Protein AF-A0A0L0UJE4-F1 (afdb_monomer)

Secondary structure (DSSP, 8-state):
----EEEEE-S-HHHHHHHHHHH--TTEEEEE-TT-SS-HHHHHHHHHHHHHH---TTS--TT-B-TTS----GGGSPPHHHHHHHHHTT-EEEEEETTTEEEES--B-S--B-TTS-B--TT-BHHHHHHHT-

Sequence (134 aa):
RGSIGVAGWRKSLSTGTTLASQINAGRITLGWHNGSAKLPAEIAASYAAVMASEEDPARPLNTLQLKALDVTALASRPGRNEQENALHNGLTPFVVGAGDKVQIVRAISTYTKNAQGVDDVALLDITTIRTLDY

Structure (mmCIF, N/CA/C/O backbone):
data_AF-A0A0L0UJE4-F1
#
_entry.id   AF-A0A0L0UJE4-F1
#
loop_
_atom_site.group_PDB
_atom_site.id
_atom_site.type_symbol
_atom_site.label_atom_id
_atom_site.label_alt_id
_atom_site.label_comp_id
_atom_site.label_asym_id
_atom_site.label_entity_id
_atom_site.label_seq_id
_atom_site.pdbx_PDB_ins_code
_atom_site.Cartn_x
_atom_site.Cartn_y
_atom_site.Cartn_z
_atom_site.occupancy
_atom_site.B_iso_or_equiv
_atom_site.auth_seq_id
_atom_site.auth_comp_id
_atom_site.auth_asym_id
_atom_site.auth_atom_id
_atom_site.pdbx_PDB_model_num
ATOM 1 N N . ARG A 1 1 ? -21.829 5.977 5.876 1.00 59.84 1 ARG A N 1
ATOM 2 C CA . ARG A 1 1 ? -21.100 4.846 5.251 1.00 59.84 1 ARG A CA 1
ATOM 3 C C . ARG A 1 1 ? -19.638 4.973 5.635 1.00 59.84 1 ARG A C 1
ATOM 5 O O . ARG A 1 1 ? -19.162 6.103 5.681 1.00 59.84 1 ARG A O 1
ATOM 12 N N . GLY A 1 2 ? -18.983 3.865 5.981 1.00 78.12 2 GLY A N 1
ATOM 13 C CA . GLY A 1 2 ? -17.544 3.855 6.237 1.00 78.12 2 GLY A CA 1
ATOM 14 C C . GLY A 1 2 ? -16.763 4.225 4.975 1.00 78.12 2 GLY A C 1
ATOM 15 O O . GLY A 1 2 ? -17.261 4.061 3.862 1.00 78.12 2 GLY A O 1
ATOM 16 N N . SER A 1 3 ? -15.570 4.781 5.150 1.00 83.06 3 SER A N 1
ATOM 17 C CA . SER A 1 3 ? -14.606 5.008 4.075 1.00 83.06 3 SER A CA 1
ATOM 18 C C . SER A 1 3 ? -13.264 4.396 4.464 1.00 83.06 3 SER A C 1
ATOM 20 O O . SER A 1 3 ? -12.978 4.212 5.652 1.00 83.06 3 SER A O 1
ATOM 22 N N . ILE A 1 4 ? -12.457 4.064 3.456 1.00 89.44 4 ILE A N 1
ATOM 23 C CA . ILE A 1 4 ? -11.082 3.595 3.622 1.00 89.44 4 ILE A CA 1
ATOM 24 C C . ILE A 1 4 ? -10.160 4.660 3.031 1.00 89.44 4 ILE A C 1
ATOM 26 O O . ILE A 1 4 ? -10.299 5.042 1.868 1.00 89.44 4 ILE A O 1
ATOM 30 N N . GLY A 1 5 ? -9.235 5.164 3.843 1.00 92.62 5 GLY A N 1
ATOM 31 C CA . GLY A 1 5 ? -8.175 6.063 3.410 1.00 92.62 5 GLY A CA 1
ATOM 32 C C . GLY A 1 5 ? -7.028 5.277 2.782 1.00 92.62 5 GLY A C 1
ATOM 33 O O . GLY A 1 5 ? -6.557 4.295 3.353 1.00 92.62 5 GLY A O 1
ATOM 34 N N . VAL A 1 6 ? -6.552 5.725 1.623 1.00 95.00 6 VAL A N 1
ATOM 35 C CA . VAL A 1 6 ? -5.401 5.129 0.937 1.00 95.00 6 VAL A CA 1
ATOM 36 C C . VAL A 1 6 ? -4.282 6.158 0.864 1.00 95.00 6 VAL A C 1
ATOM 38 O O . VAL A 1 6 ? -4.485 7.271 0.382 1.00 95.00 6 VAL A O 1
ATOM 41 N N . ALA A 1 7 ? -3.097 5.782 1.332 1.00 95.50 7 ALA A N 1
ATOM 42 C CA . ALA A 1 7 ? -1.898 6.607 1.294 1.00 95.50 7 ALA A CA 1
ATOM 43 C C . ALA A 1 7 ? -0.745 5.870 0.596 1.00 95.50 7 ALA A C 1
ATOM 45 O O . ALA A 1 7 ? -0.747 4.644 0.475 1.00 95.50 7 ALA A O 1
ATOM 46 N N . GLY A 1 8 ? 0.249 6.630 0.138 1.00 95.56 8 GLY A N 1
ATOM 47 C CA . GLY A 1 8 ? 1.447 6.112 -0.517 1.00 95.56 8 GLY A CA 1
ATOM 48 C C . GLY A 1 8 ? 2.722 6.542 0.203 1.00 95.56 8 GLY A C 1
ATOM 49 O O . GLY A 1 8 ? 2.810 7.648 0.733 1.00 95.56 8 GLY A O 1
ATOM 50 N N . TRP A 1 9 ? 3.736 5.684 0.189 1.00 97.31 9 TRP A N 1
ATOM 51 C CA . TRP A 1 9 ? 5.056 5.928 0.752 1.00 97.31 9 TRP A CA 1
ATOM 52 C C . TRP A 1 9 ? 6.137 5.481 -0.227 1.00 97.31 9 TRP A C 1
ATOM 54 O O . TRP A 1 9 ? 6.103 4.361 -0.728 1.00 97.31 9 TRP A O 1
ATOM 64 N N . ARG A 1 10 ? 7.123 6.346 -0.484 1.00 94.75 10 ARG A N 1
ATOM 65 C CA . ARG A 1 10 ? 8.210 6.070 -1.447 1.00 94.75 10 ARG A CA 1
ATOM 66 C C . ARG A 1 10 ? 9.615 6.013 -0.850 1.00 94.75 10 ARG A C 1
ATOM 68 O O . ARG A 1 10 ? 10.579 5.763 -1.568 1.00 94.75 10 ARG A O 1
ATOM 75 N N . LYS A 1 11 ? 9.747 6.351 0.435 1.00 94.94 11 LYS A N 1
ATOM 76 C CA . LYS A 1 11 ? 11.039 6.404 1.134 1.00 94.94 11 LYS A CA 1
ATOM 77 C C . LYS A 1 11 ? 11.344 5.044 1.777 1.00 94.94 11 LYS A C 1
ATOM 79 O O . LYS A 1 11 ? 10.705 4.043 1.460 1.00 94.94 11 LYS A O 1
ATOM 84 N N . SER A 1 12 ? 12.319 5.022 2.683 1.00 95.19 12 SER A N 1
ATOM 85 C CA . SER A 1 12 ? 12.773 3.812 3.365 1.00 95.19 12 SER A CA 1
ATOM 86 C C . SER A 1 12 ? 11.661 3.103 4.142 1.00 95.19 12 SER A C 1
ATOM 88 O O . SER A 1 12 ? 10.718 3.738 4.625 1.00 95.19 12 SER A O 1
ATOM 90 N N . LEU A 1 13 ? 11.857 1.795 4.339 1.00 95.06 13 LEU A N 1
ATOM 91 C CA . LEU A 1 13 ? 11.052 0.958 5.228 1.00 95.06 13 LEU A CA 1
ATOM 92 C C . LEU A 1 13 ? 10.930 1.581 6.622 1.00 95.06 13 LEU A C 1
ATOM 94 O O . LEU A 1 13 ? 9.827 1.795 7.102 1.00 95.06 13 LEU A O 1
ATOM 98 N N . SER A 1 14 ? 12.063 1.946 7.231 1.00 95.19 14 SER A N 1
ATOM 99 C CA . SER A 1 14 ? 12.125 2.473 8.601 1.00 95.19 14 SER A CA 1
ATOM 100 C C . SER A 1 14 ? 11.242 3.700 8.830 1.00 95.19 14 SER A C 1
ATOM 102 O O . SER A 1 14 ? 10.556 3.811 9.844 1.00 95.19 14 SER A O 1
ATOM 104 N N . THR A 1 15 ? 11.234 4.629 7.876 1.00 96.00 15 THR A N 1
ATOM 105 C CA . THR A 1 15 ? 10.416 5.843 7.977 1.00 96.00 15 THR A CA 1
ATOM 106 C C . THR A 1 15 ? 8.950 5.566 7.646 1.00 96.00 15 THR A C 1
ATOM 108 O O . THR A 1 15 ? 8.068 6.201 8.220 1.00 96.00 15 THR A O 1
ATOM 111 N N . GLY A 1 16 ? 8.684 4.582 6.781 1.00 94.62 16 GLY A N 1
ATOM 112 C CA . GLY A 1 16 ? 7.334 4.137 6.438 1.00 94.62 16 GLY A CA 1
ATOM 113 C C . GLY A 1 16 ? 6.633 3.427 7.592 1.00 94.62 16 GLY A C 1
ATOM 114 O O . GLY A 1 16 ? 5.495 3.762 7.902 1.00 94.62 16 GLY A O 1
ATOM 115 N N . THR A 1 17 ? 7.316 2.506 8.275 1.00 95.06 17 THR A N 1
ATOM 116 C CA . THR A 1 17 ? 6.768 1.805 9.448 1.00 95.06 17 THR A CA 1
ATOM 117 C C . THR A 1 17 ? 6.555 2.750 10.628 1.00 95.06 17 THR A C 1
ATOM 119 O O . THR A 1 17 ? 5.561 2.628 11.342 1.00 95.06 17 THR A O 1
ATOM 122 N N . THR A 1 18 ? 7.433 3.748 10.793 1.00 95.69 18 THR A N 1
ATOM 123 C CA . THR A 1 18 ? 7.252 4.820 11.787 1.00 95.69 18 THR A CA 1
ATOM 124 C C . THR A 1 18 ? 5.967 5.603 11.515 1.00 95.69 18 THR A C 1
ATOM 126 O O . THR A 1 18 ? 5.166 5.797 12.427 1.00 95.69 18 THR A O 1
ATOM 129 N N . LEU A 1 19 ? 5.728 6.007 10.262 1.00 94.19 19 LEU A N 1
ATOM 130 C CA . LEU A 1 19 ? 4.498 6.701 9.883 1.00 94.19 19 LEU A CA 1
ATOM 131 C C . LEU A 1 19 ? 3.259 5.809 10.058 1.00 94.19 19 LEU A C 1
ATOM 133 O O . LEU A 1 19 ? 2.262 6.265 10.608 1.00 94.19 19 LEU A O 1
ATOM 137 N N . ALA A 1 20 ? 3.318 4.544 9.632 1.00 93.75 20 ALA A N 1
ATOM 138 C CA . ALA A 1 20 ? 2.218 3.593 9.811 1.00 93.75 20 ALA A CA 1
ATOM 139 C C . ALA A 1 20 ? 1.841 3.450 11.294 1.00 93.75 20 ALA A C 1
ATOM 141 O O . ALA A 1 20 ? 0.670 3.578 11.642 1.00 93.75 20 ALA A O 1
ATOM 142 N N . SER A 1 21 ? 2.842 3.312 12.167 1.00 92.31 21 SER A N 1
ATOM 143 C CA . SER A 1 21 ? 2.651 3.230 13.621 1.00 92.31 21 SER A CA 1
ATOM 144 C C . SER A 1 21 ? 2.084 4.516 14.227 1.00 92.31 21 SER A C 1
ATOM 146 O O . SER A 1 21 ? 1.314 4.452 15.178 1.00 92.31 21 SER A O 1
ATOM 148 N N . GLN A 1 22 ? 2.443 5.691 13.696 1.00 93.38 22 GLN A N 1
ATOM 149 C CA . GLN A 1 22 ? 1.862 6.968 14.131 1.00 93.38 22 GLN A CA 1
ATOM 150 C C . GLN A 1 22 ? 0.391 7.109 13.722 1.00 93.38 22 GLN A C 1
ATOM 152 O O . GLN A 1 22 ? -0.375 7.761 14.426 1.00 93.38 22 GLN A O 1
ATOM 157 N N . ILE A 1 23 ? -0.000 6.519 12.588 1.00 94.25 23 ILE A N 1
ATOM 158 C CA . ILE A 1 23 ? -1.385 6.531 12.107 1.00 94.25 23 ILE A CA 1
ATOM 159 C C . ILE A 1 23 ? -2.235 5.515 12.883 1.00 94.25 23 ILE A C 1
ATOM 161 O O . ILE A 1 23 ? -3.313 5.876 13.345 1.00 94.25 23 ILE A O 1
ATOM 165 N N . ASN A 1 24 ? -1.771 4.262 12.982 1.00 92.38 24 ASN A N 1
ATOM 166 C CA . ASN A 1 24 ? -2.410 3.133 13.674 1.00 92.38 24 ASN A CA 1
ATOM 167 C C . ASN A 1 24 ? -3.949 3.103 13.562 1.00 92.38 24 ASN A C 1
ATOM 169 O O . ASN A 1 24 ? -4.666 3.115 14.563 1.00 92.38 24 ASN A O 1
ATOM 173 N N . ALA A 1 25 ? -4.474 3.106 12.333 1.00 90.12 25 ALA A N 1
ATOM 174 C CA . ALA A 1 25 ? -5.904 3.238 12.074 1.00 90.12 25 ALA A CA 1
ATOM 175 C C . ALA A 1 25 ? -6.417 2.089 11.209 1.00 90.12 25 ALA A C 1
ATOM 177 O O . ALA A 1 25 ? -5.913 1.852 10.113 1.00 90.12 25 ALA A O 1
ATOM 178 N N . GLY A 1 26 ? -7.487 1.422 11.658 1.00 88.12 26 GLY A N 1
ATOM 179 C CA . GLY A 1 26 ? -8.036 0.268 10.936 1.00 88.12 26 GLY A CA 1
ATOM 180 C C . GLY A 1 26 ? -8.477 0.631 9.520 1.00 88.12 26 GLY A C 1
ATOM 181 O O . GLY A 1 26 ? -8.273 -0.121 8.582 1.00 88.12 26 GLY A O 1
ATOM 182 N N . ARG A 1 27 ? -9.006 1.841 9.326 1.00 89.94 27 ARG A N 1
ATOM 183 C CA . ARG A 1 27 ? -9.548 2.299 8.038 1.00 89.94 27 ARG A CA 1
ATOM 184 C C . ARG A 1 27 ? -8.532 3.014 7.147 1.00 89.94 27 ARG A C 1
ATOM 186 O O . ARG A 1 27 ? -8.940 3.663 6.190 1.00 89.94 27 ARG A O 1
ATOM 193 N N . ILE A 1 28 ? -7.235 2.941 7.443 1.00 93.88 28 ILE A N 1
ATOM 194 C CA . ILE A 1 28 ? -6.190 3.543 6.607 1.00 93.88 28 ILE A CA 1
ATOM 195 C C . ILE A 1 28 ? -5.225 2.455 6.154 1.00 93.88 28 ILE A C 1
ATOM 197 O O . ILE A 1 28 ? -4.733 1.688 6.970 1.00 93.88 28 ILE A O 1
ATOM 201 N N . THR A 1 29 ? -4.923 2.412 4.859 1.00 95.31 29 THR A N 1
ATOM 202 C CA . THR A 1 29 ? -3.857 1.578 4.292 1.00 95.31 29 THR A CA 1
ATOM 203 C C . THR A 1 29 ? -2.746 2.459 3.729 1.00 95.31 29 THR A C 1
ATOM 205 O O . THR A 1 29 ? -3.006 3.501 3.119 1.00 95.31 29 THR A O 1
ATOM 208 N N . LEU A 1 30 ? -1.495 2.052 3.937 1.00 96.88 30 LEU A N 1
ATOM 209 C CA . LEU A 1 30 ? -0.312 2.777 3.478 1.00 96.88 30 LEU A CA 1
ATOM 210 C C . LEU A 1 30 ? 0.504 1.882 2.540 1.00 96.88 30 LEU A C 1
ATOM 212 O O . LEU A 1 30 ? 1.179 0.959 2.990 1.00 96.88 30 LEU A O 1
ATOM 216 N N . GLY A 1 31 ? 0.428 2.153 1.237 1.00 96.69 31 GLY A N 1
ATOM 217 C CA . GLY A 1 31 ? 1.177 1.440 0.204 1.00 96.69 31 GLY A CA 1
ATOM 218 C C . GLY A 1 31 ? 2.628 1.906 0.116 1.00 96.69 31 GLY A C 1
ATOM 219 O O . GLY A 1 31 ? 2.888 3.105 0.079 1.00 96.69 31 GLY A O 1
ATOM 220 N N . TRP A 1 32 ? 3.578 0.980 0.047 1.00 97.62 32 TRP A N 1
ATOM 221 C CA . TRP A 1 32 ? 5.011 1.249 0.053 1.00 97.62 32 TRP A CA 1
ATOM 222 C C . TRP A 1 32 ? 5.677 0.821 -1.252 1.00 97.62 32 TRP A C 1
ATOM 224 O O . TRP A 1 32 ? 5.756 -0.365 -1.568 1.00 97.62 32 TRP A O 1
ATOM 234 N N . HIS A 1 33 ? 6.202 1.809 -1.979 1.00 96.56 33 HIS A N 1
ATOM 235 C CA . HIS A 1 33 ? 6.948 1.643 -3.227 1.00 96.56 33 HIS A CA 1
ATOM 236 C C . HIS A 1 33 ? 8.326 2.304 -3.123 1.00 96.56 33 HIS A C 1
ATOM 238 O O . HIS A 1 33 ? 8.521 3.463 -3.497 1.00 96.56 33 HIS A O 1
ATOM 244 N N . ASN A 1 34 ? 9.282 1.598 -2.523 1.00 95.44 34 ASN A N 1
ATOM 245 C CA . ASN A 1 34 ? 10.595 2.153 -2.198 1.00 95.44 34 ASN A CA 1
ATOM 246 C C . ASN A 1 34 ? 11.395 2.570 -3.443 1.00 95.44 34 ASN A C 1
ATOM 248 O O . ASN A 1 34 ? 11.519 1.809 -4.402 1.00 95.44 34 ASN A O 1
ATOM 252 N N . GLY A 1 35 ? 11.989 3.764 -3.400 1.00 92.81 35 GLY A N 1
ATOM 253 C CA . GLY A 1 35 ? 12.841 4.279 -4.479 1.00 92.81 35 GLY A CA 1
ATOM 254 C C . GLY A 1 35 ? 12.075 4.776 -5.707 1.00 92.81 35 GLY A C 1
ATOM 255 O O . GLY A 1 35 ? 12.695 5.150 -6.697 1.00 92.81 35 GLY A O 1
ATOM 256 N N . SER A 1 36 ? 10.745 4.812 -5.632 1.00 93.88 36 SER A N 1
ATOM 257 C CA . SER A 1 36 ? 9.862 5.336 -6.670 1.00 93.88 36 SER A CA 1
ATOM 258 C C . SER A 1 36 ? 10.140 6.807 -6.984 1.00 93.88 36 SER A C 1
ATOM 260 O O . SER A 1 36 ? 10.262 7.640 -6.071 1.00 93.88 36 SER A O 1
ATOM 262 N N . ALA A 1 37 ? 10.170 7.138 -8.276 1.00 93.88 37 ALA A N 1
ATOM 263 C CA . ALA A 1 37 ? 10.180 8.520 -8.755 1.00 93.88 37 ALA A CA 1
ATOM 264 C C . ALA A 1 37 ? 8.795 9.177 -8.620 1.00 93.88 37 ALA A C 1
ATOM 266 O O . ALA A 1 37 ? 8.699 10.399 -8.488 1.00 93.88 37 ALA A O 1
ATOM 267 N N . LYS A 1 38 ? 7.728 8.364 -8.604 1.00 93.94 38 LYS A N 1
ATOM 268 C CA . LYS A 1 38 ? 6.347 8.819 -8.419 1.00 93.94 38 LYS A CA 1
ATOM 269 C C . LYS A 1 38 ? 6.125 9.432 -7.042 1.00 93.94 38 LYS A C 1
ATOM 271 O O . LYS A 1 38 ? 6.680 8.979 -6.034 1.00 93.94 38 LYS A O 1
ATOM 276 N N . LEU A 1 39 ? 5.283 10.459 -6.995 1.00 95.12 39 LEU A N 1
ATOM 277 C CA . LEU A 1 39 ? 4.894 11.138 -5.766 1.00 95.12 39 LEU A CA 1
ATOM 278 C C . LEU A 1 39 ? 4.027 10.220 -4.885 1.00 95.12 39 LEU A C 1
ATOM 280 O O . LEU A 1 39 ? 3.285 9.385 -5.404 1.00 95.12 39 LEU A O 1
ATOM 284 N N . PRO A 1 40 ? 4.034 10.409 -3.550 1.00 94.56 40 PRO A N 1
ATOM 285 C CA . PRO A 1 40 ? 3.152 9.678 -2.635 1.00 94.56 40 PRO A CA 1
ATOM 286 C C . PRO A 1 40 ? 1.675 9.668 -3.055 1.00 94.56 40 PRO A C 1
ATOM 288 O O . PRO A 1 40 ? 1.005 8.649 -2.914 1.00 94.56 40 PRO A O 1
ATOM 291 N N . ALA A 1 41 ? 1.182 10.775 -3.620 1.00 94.19 41 ALA A N 1
ATOM 292 C CA . ALA A 1 41 ? -0.189 10.887 -4.113 1.00 94.19 41 ALA A CA 1
ATOM 293 C C . ALA A 1 41 ? -0.459 10.014 -5.352 1.00 94.19 41 ALA A C 1
ATOM 295 O O . ALA A 1 41 ? -1.531 9.428 -5.454 1.00 94.19 41 ALA A O 1
ATOM 296 N N . GLU A 1 42 ? 0.506 9.871 -6.267 1.00 95.44 42 GLU A N 1
ATOM 297 C CA . GLU A 1 42 ? 0.376 8.980 -7.431 1.00 95.44 42 GLU A CA 1
ATOM 298 C C . GLU A 1 42 ? 0.367 7.508 -6.998 1.00 95.44 42 GLU A C 1
ATOM 300 O O . GLU A 1 42 ? -0.404 6.703 -7.521 1.00 95.44 42 GLU A O 1
ATOM 305 N N . ILE A 1 43 ? 1.182 7.168 -5.993 1.00 95.69 43 ILE A N 1
ATOM 306 C CA . ILE A 1 43 ? 1.202 5.837 -5.375 1.00 95.69 43 ILE A CA 1
ATOM 307 C C . ILE A 1 43 ? -0.145 5.527 -4.727 1.00 95.69 43 ILE A C 1
ATOM 309 O O . ILE A 1 43 ? -0.735 4.481 -5.005 1.00 95.69 43 ILE A O 1
ATOM 313 N N . ALA A 1 44 ? -0.655 6.460 -3.922 1.00 95.25 44 ALA A N 1
ATOM 314 C CA . ALA A 1 44 ? -1.966 6.343 -3.299 1.00 95.25 44 ALA A CA 1
ATOM 315 C C . ALA A 1 44 ? -3.082 6.195 -4.343 1.00 95.25 44 ALA A C 1
ATOM 317 O O . ALA A 1 44 ? -3.918 5.307 -4.213 1.00 95.25 44 ALA A O 1
ATOM 318 N N . ALA A 1 45 ? -3.074 7.012 -5.401 1.00 95.19 45 ALA A N 1
ATOM 319 C CA . ALA A 1 45 ? -4.090 6.980 -6.451 1.00 95.19 45 ALA A CA 1
ATOM 320 C C . ALA A 1 45 ? -4.092 5.655 -7.227 1.00 95.19 45 ALA A C 1
ATOM 322 O O . ALA A 1 45 ? -5.155 5.077 -7.442 1.00 95.19 45 ALA A O 1
ATOM 323 N N . SER A 1 46 ? -2.916 5.141 -7.604 1.00 95.25 46 SER A N 1
ATOM 324 C CA . SER A 1 46 ? -2.788 3.844 -8.286 1.00 95.25 46 SER A CA 1
ATOM 325 C C . SER A 1 46 ? -3.335 2.704 -7.422 1.00 95.25 46 SER A C 1
ATOM 327 O O . SER A 1 46 ? -4.088 1.853 -7.896 1.00 95.25 46 SER A O 1
ATOM 329 N N . TYR A 1 47 ? -3.008 2.720 -6.128 1.00 95.50 47 TYR A N 1
ATOM 330 C CA . TYR A 1 47 ? -3.475 1.712 -5.183 1.00 95.50 47 TYR A CA 1
ATOM 331 C C . TYR A 1 47 ? -4.981 1.814 -4.911 1.00 95.50 47 TYR A C 1
ATOM 333 O O . TYR A 1 47 ? -5.682 0.803 -4.957 1.00 95.50 47 TYR A O 1
ATOM 341 N N . ALA A 1 48 ? -5.499 3.028 -4.717 1.00 93.56 48 ALA A N 1
ATOM 342 C CA . ALA A 1 48 ? -6.924 3.277 -4.532 1.00 93.56 48 ALA A CA 1
ATOM 343 C C . ALA A 1 48 ? -7.741 2.852 -5.760 1.00 93.56 48 ALA A C 1
ATOM 345 O O . ALA A 1 48 ? -8.801 2.254 -5.602 1.00 93.56 48 ALA A O 1
ATOM 346 N N . ALA A 1 49 ? -7.233 3.095 -6.973 1.00 93.50 49 ALA A N 1
ATOM 347 C CA . ALA A 1 49 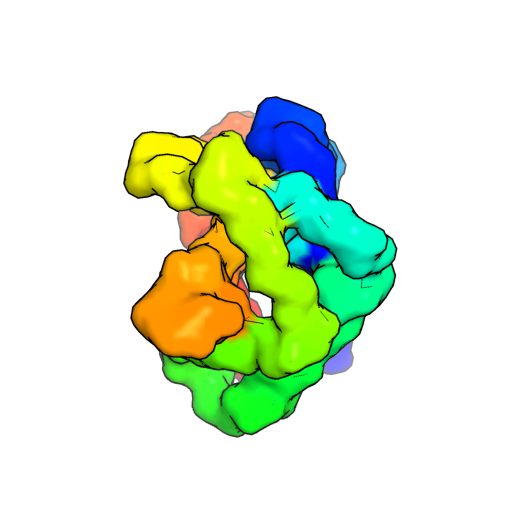? -7.888 2.668 -8.207 1.00 93.50 49 ALA A CA 1
ATOM 348 C C . ALA A 1 49 ? -8.021 1.140 -8.288 1.00 93.50 49 ALA A C 1
ATOM 350 O O . ALA A 1 49 ? -9.097 0.644 -8.610 1.00 93.50 49 ALA A O 1
ATOM 351 N N . VAL A 1 50 ? -6.966 0.390 -7.942 1.00 93.12 50 VAL A N 1
ATOM 352 C CA . VAL A 1 50 ? -7.027 -1.081 -7.898 1.00 93.12 50 VAL A CA 1
ATOM 353 C C . VAL A 1 50 ? -8.001 -1.562 -6.822 1.00 93.12 50 VAL A C 1
ATOM 355 O O . VAL A 1 50 ? -8.843 -2.411 -7.106 1.00 93.12 50 VAL A O 1
ATOM 358 N N . MET A 1 51 ? -7.940 -0.987 -5.618 1.00 89.62 51 MET A N 1
ATOM 359 C CA . MET A 1 51 ? -8.853 -1.330 -4.522 1.00 89.62 51 MET A CA 1
ATOM 360 C C . MET A 1 51 ? -10.324 -1.066 -4.871 1.00 89.62 51 MET A C 1
ATOM 362 O O . MET A 1 51 ? -11.188 -1.854 -4.497 1.00 89.62 51 MET A O 1
ATOM 366 N N . ALA A 1 52 ? -10.609 0.028 -5.576 1.00 90.31 52 ALA A N 1
ATOM 367 C CA . ALA A 1 52 ? -11.959 0.381 -6.005 1.00 90.31 52 ALA A CA 1
ATOM 368 C C . ALA A 1 52 ? -12.450 -0.460 -7.195 1.00 90.31 52 ALA A C 1
ATOM 370 O O . ALA A 1 52 ? -13.654 -0.624 -7.354 1.00 90.31 52 ALA A O 1
ATOM 371 N N . SER A 1 53 ? -11.539 -0.975 -8.028 1.00 90.19 53 SER A N 1
ATOM 372 C CA . SER A 1 53 ? -11.892 -1.796 -9.195 1.00 90.19 53 SER A CA 1
ATOM 373 C C . SER A 1 53 ? -12.231 -3.250 -8.867 1.00 90.19 53 SER A C 1
ATOM 375 O O . SER A 1 53 ? -12.829 -3.928 -9.694 1.00 90.19 53 SER A O 1
ATOM 377 N N . GLU A 1 54 ? -11.823 -3.744 -7.697 1.00 89.44 54 GLU A N 1
ATOM 378 C CA . GLU A 1 54 ? -12.193 -5.085 -7.248 1.00 89.44 54 GLU A CA 1
ATOM 379 C C . GLU A 1 54 ? -13.607 -5.045 -6.660 1.00 89.44 54 GLU A C 1
ATOM 381 O O . GLU A 1 54 ? -13.835 -4.377 -5.656 1.00 89.44 54 GLU A O 1
ATOM 386 N N . GLU A 1 55 ? -14.560 -5.744 -7.267 1.00 85.62 55 GLU A N 1
ATOM 387 C CA . GLU A 1 55 ? -15.966 -5.701 -6.844 1.00 85.62 55 GLU A CA 1
ATOM 388 C C . GLU A 1 55 ? -16.241 -6.602 -5.637 1.00 85.62 55 GLU A C 1
ATOM 390 O O . GLU A 1 55 ? -17.097 -6.279 -4.814 1.00 85.62 55 GLU A O 1
ATOM 395 N N . ASP A 1 56 ? -15.498 -7.705 -5.503 1.00 84.69 56 ASP A N 1
ATOM 396 C CA . ASP A 1 56 ? -15.646 -8.623 -4.378 1.00 84.69 56 ASP A CA 1
ATOM 397 C C . ASP A 1 56 ? -14.901 -8.068 -3.142 1.00 84.69 56 ASP A C 1
ATOM 399 O O . ASP A 1 56 ? -13.665 -7.941 -3.154 1.00 84.69 56 ASP A O 1
ATOM 403 N N . PRO A 1 57 ? -15.611 -7.718 -2.049 1.00 80.31 57 PRO A N 1
ATOM 404 C CA . PRO A 1 57 ? -14.980 -7.185 -0.845 1.00 80.31 57 PRO A CA 1
ATOM 405 C C . PRO A 1 57 ? -14.078 -8.204 -0.133 1.00 80.31 57 PRO A C 1
ATOM 407 O O . PRO A 1 57 ? -13.119 -7.798 0.531 1.00 80.31 57 PRO A O 1
ATOM 410 N N . ALA A 1 58 ? -14.347 -9.504 -0.287 1.00 81.56 58 ALA A N 1
ATOM 411 C CA . ALA A 1 58 ? -13.602 -10.586 0.349 1.00 81.56 58 ALA A CA 1
ATOM 412 C C . ALA A 1 58 ? -12.390 -11.039 -0.480 1.00 81.56 58 ALA A C 1
ATOM 414 O O . ALA A 1 58 ? -11.483 -11.682 0.060 1.00 81.56 58 ALA A O 1
ATOM 415 N N . ARG A 1 59 ? -12.333 -10.693 -1.775 1.00 85.12 59 ARG A N 1
ATOM 416 C CA . ARG A 1 59 ? -11.225 -11.085 -2.648 1.00 85.12 59 ARG A CA 1
ATOM 417 C C . ARG A 1 59 ? -9.928 -10.351 -2.273 1.00 85.12 59 ARG A C 1
ATOM 419 O O . ARG A 1 59 ? -9.892 -9.117 -2.264 1.00 85.12 59 ARG A O 1
ATOM 426 N N . PRO A 1 60 ? -8.829 -11.082 -2.003 1.00 86.75 60 PRO A N 1
ATOM 427 C CA . PRO A 1 60 ? -7.540 -10.463 -1.728 1.00 86.75 60 PRO A CA 1
ATOM 428 C C . PRO A 1 60 ? -7.021 -9.680 -2.935 1.00 86.75 60 PRO A C 1
ATOM 430 O O . PRO A 1 60 ? -7.001 -10.187 -4.055 1.00 86.75 60 PRO A O 1
ATOM 433 N N . LEU A 1 61 ? -6.490 -8.482 -2.686 1.00 88.62 61 LEU A N 1
ATOM 434 C CA . LEU A 1 61 ? -5.859 -7.640 -3.714 1.00 88.62 61 LEU A CA 1
ATOM 435 C C . LEU A 1 61 ? -4.428 -8.092 -4.066 1.00 88.62 61 LEU A C 1
ATOM 437 O O . LEU A 1 61 ? -3.710 -7.409 -4.796 1.00 88.62 61 LEU A O 1
ATOM 441 N N . ASN A 1 62 ? -3.992 -9.227 -3.520 1.00 89.31 62 ASN A N 1
ATOM 442 C CA . ASN A 1 62 ? -2.649 -9.760 -3.693 1.00 89.31 62 ASN A CA 1
ATOM 443 C C . ASN A 1 62 ? -2.379 -10.000 -5.178 1.00 89.31 62 ASN A C 1
ATOM 445 O O . ASN A 1 62 ? -3.237 -10.499 -5.904 1.00 89.31 62 ASN A O 1
ATOM 449 N N . THR A 1 63 ? -1.168 -9.686 -5.628 1.00 88.31 63 THR A N 1
ATOM 450 C CA . THR A 1 63 ? -0.692 -9.830 -7.015 1.00 88.31 63 THR A CA 1
ATOM 451 C C . THR A 1 63 ? -1.363 -8.920 -8.051 1.00 88.31 63 THR A C 1
ATOM 453 O O . THR A 1 63 ? -0.912 -8.886 -9.202 1.00 88.31 63 THR A O 1
ATOM 456 N N . LEU A 1 64 ? -2.382 -8.137 -7.674 1.00 91.69 64 LEU A N 1
ATOM 457 C CA . LEU A 1 64 ? -3.001 -7.181 -8.587 1.00 91.69 64 LEU A CA 1
ATOM 458 C C . LEU A 1 64 ? -2.001 -6.091 -8.984 1.00 91.69 64 LEU A C 1
ATOM 460 O O . LEU A 1 64 ? -1.222 -5.595 -8.167 1.00 91.69 64 LEU A O 1
ATOM 464 N N . GLN A 1 65 ? -2.018 -5.747 -10.272 1.00 93.31 65 GLN A N 1
ATOM 465 C CA . GLN A 1 65 ? -1.042 -4.850 -10.879 1.00 93.31 65 GLN A CA 1
ATOM 466 C C . GLN A 1 65 ? -1.406 -3.374 -10.670 1.00 93.31 65 GLN A C 1
ATOM 468 O O . GLN A 1 65 ? -2.485 -2.926 -11.052 1.00 93.31 65 GLN A O 1
ATOM 473 N N . LEU A 1 66 ? -0.433 -2.593 -10.205 1.00 92.75 66 LEU A N 1
ATOM 474 C CA . LEU A 1 66 ? -0.479 -1.138 -10.085 1.00 92.75 66 LEU A CA 1
ATOM 475 C C . LEU A 1 66 ? 0.080 -0.490 -11.361 1.00 92.75 66 LEU A C 1
ATOM 477 O O . LEU A 1 66 ? 1.249 -0.116 -11.434 1.00 92.75 66 LEU A O 1
ATOM 481 N N . LYS A 1 67 ? -0.757 -0.383 -12.400 1.00 89.38 67 LYS A N 1
ATOM 482 C CA . LYS A 1 67 ? -0.339 -0.012 -13.771 1.00 89.38 67 LYS A CA 1
ATOM 483 C C . LYS A 1 67 ? 0.306 1.373 -13.908 1.00 89.38 67 LYS A C 1
ATOM 485 O O . LYS A 1 67 ? 1.050 1.589 -14.856 1.00 89.38 67 LYS A O 1
ATOM 490 N N . ALA A 1 68 ? 0.006 2.307 -13.006 1.00 88.75 68 ALA A N 1
ATOM 491 C CA . ALA A 1 68 ? 0.488 3.688 -13.088 1.00 88.75 68 ALA A CA 1
ATOM 492 C C . ALA A 1 68 ? 1.862 3.918 -12.423 1.00 88.75 68 ALA A C 1
ATOM 494 O O . ALA A 1 68 ? 2.349 5.052 -12.408 1.00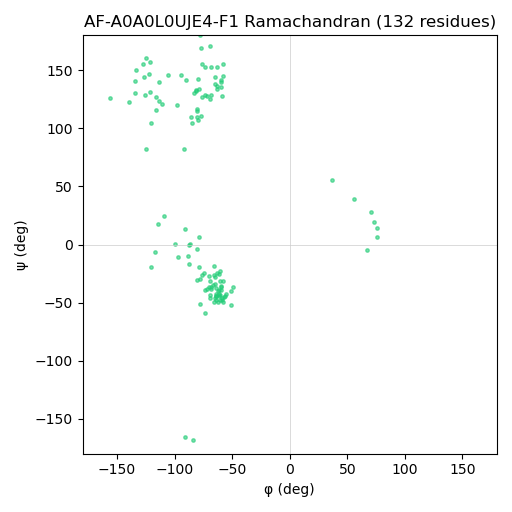 88.75 68 ALA A O 1
ATOM 495 N N . LEU A 1 69 ? 2.467 2.871 -11.846 1.00 92.62 69 LEU A N 1
ATOM 496 C CA . LEU A 1 69 ? 3.723 2.972 -11.103 1.00 92.62 69 LEU A CA 1
ATOM 497 C C . LEU A 1 69 ? 4.947 2.675 -11.958 1.00 92.62 69 LEU A C 1
ATOM 499 O O . LEU A 1 69 ? 4.919 1.841 -12.860 1.00 92.62 69 LEU A O 1
ATOM 503 N N . ASP A 1 70 ? 6.029 3.376 -11.639 1.00 94.06 70 ASP A N 1
ATOM 504 C CA . ASP A 1 70 ? 7.343 3.176 -12.224 1.00 94.06 70 ASP A CA 1
ATOM 505 C C . ASP A 1 70 ? 8.003 1.897 -11.705 1.00 94.06 70 ASP A C 1
ATOM 507 O O . ASP A 1 70 ? 7.767 1.433 -10.587 1.00 94.06 70 ASP A O 1
ATOM 511 N N . VAL A 1 71 ? 8.873 1.339 -12.537 1.00 94.06 71 VAL A N 1
ATOM 512 C CA . VAL A 1 71 ? 9.681 0.172 -12.201 1.00 94.06 71 VAL A CA 1
ATOM 513 C C . VAL A 1 71 ? 10.936 0.655 -11.489 1.00 94.06 71 VAL A C 1
ATOM 515 O O . VAL A 1 71 ? 11.814 1.264 -12.098 1.00 94.06 71 VAL A O 1
ATOM 518 N N . THR A 1 72 ? 11.029 0.382 -10.192 1.00 92.62 72 THR A N 1
ATOM 519 C CA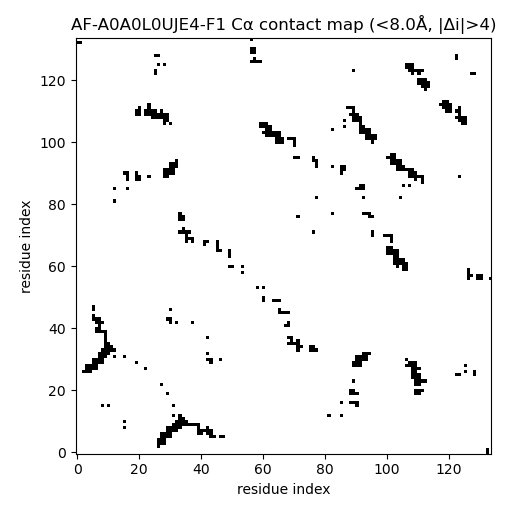 . THR A 1 72 ? 12.158 0.833 -9.375 1.00 92.62 72 THR A CA 1
ATOM 520 C C . THR A 1 72 ? 13.412 -0.004 -9.625 1.00 92.62 72 THR A C 1
ATOM 522 O O . THR A 1 72 ? 13.355 -1.169 -10.052 1.00 92.62 72 THR A O 1
ATOM 525 N N . ALA A 1 73 ? 14.575 0.598 -9.357 1.00 92.06 73 ALA A N 1
ATOM 526 C CA . ALA A 1 73 ? 15.869 -0.069 -9.459 1.00 92.06 73 ALA A CA 1
ATOM 527 C C . ALA A 1 73 ? 15.923 -1.307 -8.551 1.00 92.06 73 ALA A C 1
ATOM 529 O O . ALA A 1 73 ? 15.381 -1.286 -7.447 1.00 92.06 73 ALA A O 1
ATOM 530 N N . LEU A 1 74 ? 16.618 -2.367 -8.983 1.00 89.06 74 LEU A N 1
ATOM 531 C CA . LEU A 1 74 ? 16.715 -3.635 -8.242 1.00 89.06 74 LEU A CA 1
ATOM 532 C C . LEU A 1 74 ? 17.143 -3.445 -6.778 1.00 89.06 74 LEU A C 1
ATOM 534 O O . LEU A 1 74 ? 16.563 -4.067 -5.899 1.00 89.06 74 LEU A O 1
ATOM 538 N N . ALA A 1 75 ? 18.089 -2.538 -6.513 1.00 90.00 75 ALA A N 1
ATOM 539 C CA . ALA A 1 75 ? 18.579 -2.240 -5.165 1.00 90.00 75 ALA A CA 1
ATOM 540 C C . ALA A 1 75 ? 17.530 -1.599 -4.234 1.00 90.00 75 ALA A C 1
ATOM 542 O O . ALA A 1 75 ? 17.709 -1.595 -3.022 1.00 90.00 75 ALA A O 1
ATOM 543 N N . SER A 1 76 ? 16.455 -1.031 -4.784 1.00 91.12 76 SER A N 1
ATOM 544 C CA . SER A 1 76 ? 15.354 -0.448 -4.011 1.00 91.12 76 SER A CA 1
ATOM 545 C C . SER A 1 76 ? 14.175 -1.404 -3.847 1.00 91.12 76 SER A C 1
ATOM 547 O O . SER A 1 76 ? 13.272 -1.111 -3.064 1.00 91.12 76 SER A O 1
ATOM 549 N N . ARG A 1 77 ? 14.156 -2.533 -4.566 1.00 91.56 77 ARG A N 1
ATOM 550 C CA . ARG A 1 77 ? 13.059 -3.501 -4.492 1.00 91.56 77 ARG A CA 1
ATOM 551 C C . ARG A 1 77 ? 13.146 -4.264 -3.167 1.00 91.56 77 ARG A C 1
ATOM 553 O O . ARG A 1 77 ? 14.206 -4.813 -2.874 1.00 91.56 77 ARG A O 1
ATOM 560 N N . PRO A 1 78 ? 12.054 -4.332 -2.388 1.00 91.31 78 PRO A N 1
ATOM 561 C CA . PRO A 1 78 ? 12.100 -4.938 -1.069 1.00 91.31 78 PRO A CA 1
ATOM 562 C C . PRO A 1 78 ? 12.323 -6.450 -1.162 1.00 91.31 78 PRO A C 1
ATOM 564 O O . PRO A 1 78 ? 11.588 -7.161 -1.857 1.00 91.31 78 PRO A O 1
ATOM 567 N N . GLY A 1 79 ? 13.310 -6.951 -0.421 1.00 93.12 79 GLY A N 1
ATOM 568 C CA . GLY A 1 79 ? 13.524 -8.383 -0.230 1.00 93.12 79 GLY A CA 1
ATOM 569 C C . GLY A 1 79 ? 12.417 -9.023 0.614 1.00 93.12 79 GLY A C 1
ATOM 570 O O . GLY A 1 79 ? 11.604 -8.336 1.232 1.00 93.12 79 GLY A O 1
ATOM 571 N N . ARG A 1 80 ? 12.393 -10.361 0.698 1.00 92.56 80 ARG A N 1
ATOM 572 C CA . ARG A 1 80 ? 11.355 -11.090 1.456 1.00 92.56 80 ARG A CA 1
ATOM 573 C C . ARG A 1 80 ? 11.281 -10.642 2.920 1.00 92.56 80 ARG A C 1
ATOM 575 O O . ARG A 1 80 ? 10.194 -10.370 3.413 1.00 92.56 80 ARG A O 1
ATOM 582 N N . ASN A 1 81 ? 12.431 -10.491 3.578 1.00 94.81 81 ASN A N 1
ATOM 583 C CA . ASN A 1 81 ? 12.498 -10.051 4.975 1.00 94.81 81 ASN A CA 1
ATOM 584 C C . ASN A 1 81 ? 11.973 -8.621 5.165 1.00 94.81 81 ASN A C 1
ATOM 586 O O . ASN A 1 81 ? 11.318 -8.336 6.162 1.00 94.81 81 ASN A O 1
ATOM 590 N N . GLU A 1 82 ? 12.232 -7.721 4.215 1.00 94.38 82 GLU A N 1
ATOM 591 C CA . GLU A 1 82 ? 11.732 -6.343 4.275 1.00 94.38 82 GLU A CA 1
ATOM 592 C C . GLU A 1 82 ? 10.221 -6.280 4.060 1.00 94.38 82 GLU A C 1
ATOM 594 O O . GLU A 1 82 ? 9.548 -5.491 4.717 1.00 94.38 82 GLU A O 1
ATOM 599 N N . GLN A 1 83 ? 9.678 -7.127 3.180 1.00 95.19 83 GLN A N 1
ATOM 600 C CA . GLN A 1 83 ? 8.234 -7.242 2.977 1.00 95.19 83 GLN A CA 1
ATOM 601 C C . GLN A 1 83 ? 7.536 -7.752 4.240 1.00 95.19 83 GLN A C 1
ATOM 603 O O . GLN A 1 83 ? 6.556 -7.155 4.668 1.00 95.19 83 GLN A O 1
ATOM 608 N N . GLU A 1 84 ? 8.052 -8.813 4.865 1.00 94.19 84 GLU A N 1
ATOM 609 C CA . GLU A 1 84 ? 7.490 -9.333 6.120 1.00 94.19 84 GLU A CA 1
ATOM 610 C C . GLU A 1 84 ? 7.578 -8.296 7.250 1.00 94.19 84 GLU A C 1
ATOM 612 O O . GLU A 1 84 ? 6.618 -8.101 7.990 1.00 94.19 84 GLU A O 1
ATOM 617 N N . ASN A 1 85 ? 8.686 -7.554 7.339 1.00 94.81 85 ASN A N 1
ATOM 618 C CA . ASN A 1 85 ? 8.835 -6.466 8.306 1.00 94.81 85 ASN A CA 1
ATOM 619 C C . ASN A 1 85 ? 7.840 -5.318 8.043 1.00 94.81 85 ASN A C 1
ATOM 621 O O . ASN A 1 85 ? 7.207 -4.828 8.977 1.00 94.81 85 ASN A O 1
ATOM 625 N N . ALA A 1 86 ? 7.641 -4.925 6.781 1.00 94.56 86 ALA A N 1
ATOM 626 C CA . ALA A 1 86 ? 6.629 -3.939 6.410 1.00 94.56 86 ALA A CA 1
ATOM 627 C C . ALA A 1 86 ? 5.227 -4.392 6.845 1.00 94.56 86 ALA A C 1
ATOM 629 O O . ALA A 1 86 ? 4.527 -3.647 7.532 1.00 94.56 86 ALA A O 1
ATOM 630 N N . LEU A 1 87 ? 4.862 -5.636 6.519 1.00 94.06 87 LEU A N 1
ATOM 631 C CA . LEU A 1 87 ? 3.557 -6.204 6.849 1.00 94.06 87 LEU A CA 1
ATOM 632 C C . LEU A 1 87 ? 3.319 -6.271 8.358 1.00 94.06 87 LEU A C 1
ATOM 634 O O . LEU A 1 87 ? 2.246 -5.906 8.831 1.00 94.06 87 LEU A O 1
ATOM 638 N N . HIS A 1 88 ? 4.332 -6.682 9.119 1.00 92.25 88 HIS A N 1
ATOM 639 C CA . HIS A 1 88 ? 4.254 -6.737 10.576 1.00 92.25 88 HIS A CA 1
ATOM 640 C C . HIS A 1 88 ? 4.047 -5.353 11.215 1.00 92.25 88 HIS A C 1
ATOM 642 O O . HIS A 1 88 ? 3.490 -5.249 12.301 1.00 92.25 88 HIS A O 1
ATOM 648 N N . ASN A 1 89 ? 4.452 -4.282 10.529 1.00 93.38 89 ASN A N 1
ATOM 649 C CA . ASN A 1 89 ? 4.369 -2.908 11.018 1.00 93.38 89 ASN A CA 1
ATOM 650 C C . ASN A 1 89 ? 3.302 -2.060 10.294 1.00 93.38 89 ASN A C 1
ATOM 652 O O . ASN A 1 89 ? 3.421 -0.835 10.249 1.00 93.38 89 ASN A O 1
ATOM 656 N N . GLY A 1 90 ? 2.269 -2.679 9.712 1.00 92.75 90 GLY A N 1
ATOM 657 C CA . GLY A 1 90 ? 1.126 -1.946 9.145 1.00 92.75 90 GLY A CA 1
ATOM 658 C C . GLY A 1 90 ? 1.428 -1.208 7.834 1.00 92.75 90 GLY A C 1
ATOM 659 O O . GLY A 1 90 ? 0.724 -0.269 7.459 1.00 92.75 90 GLY A O 1
ATOM 660 N N . LEU A 1 91 ? 2.499 -1.592 7.137 1.00 96.06 91 LEU A N 1
ATOM 661 C CA . LEU A 1 91 ? 2.919 -1.012 5.866 1.00 96.06 91 LEU A CA 1
ATOM 662 C C . LEU A 1 91 ? 2.711 -2.036 4.7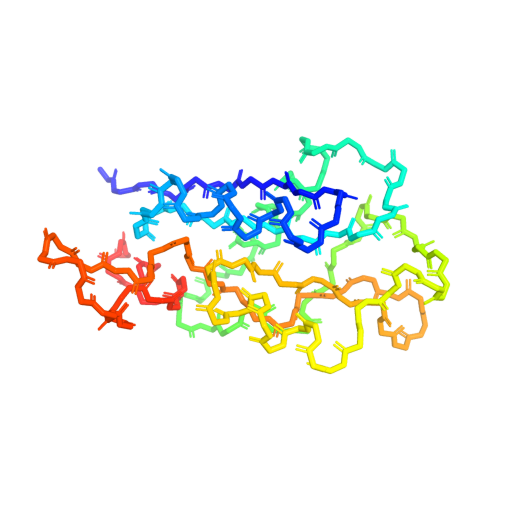45 1.00 96.06 91 LEU A C 1
ATOM 664 O O . LEU A 1 91 ? 3.288 -3.116 4.772 1.00 96.06 91 LEU A O 1
ATOM 668 N N . THR A 1 92 ? 1.908 -1.698 3.736 1.00 96.69 92 THR A N 1
ATOM 669 C CA . THR A 1 92 ? 1.609 -2.584 2.599 1.00 96.69 92 THR A CA 1
ATOM 670 C C . THR A 1 92 ? 2.753 -2.531 1.577 1.00 96.69 92 THR A C 1
ATOM 672 O O . THR A 1 92 ? 2.886 -1.512 0.903 1.00 96.69 92 THR A O 1
ATOM 675 N N . PRO A 1 93 ? 3.580 -3.579 1.397 1.00 96.56 93 PRO A N 1
ATOM 676 C CA . PRO A 1 93 ? 4.676 -3.543 0.438 1.00 96.56 93 PRO A CA 1
ATOM 677 C C . PRO A 1 93 ? 4.186 -3.793 -0.991 1.00 96.56 93 PRO A C 1
ATOM 679 O O . PRO A 1 93 ? 3.329 -4.649 -1.239 1.00 96.56 93 PRO A O 1
ATOM 682 N N . PHE A 1 94 ? 4.787 -3.084 -1.944 1.00 96.38 94 PHE A N 1
ATOM 683 C CA . PHE A 1 94 ? 4.670 -3.370 -3.371 1.00 96.38 94 PHE A CA 1
ATOM 684 C C . PHE A 1 94 ? 5.954 -4.010 -3.892 1.00 96.38 94 PHE A C 1
ATOM 686 O O . PHE A 1 94 ? 7.059 -3.697 -3.445 1.00 96.38 94 PHE A O 1
ATOM 693 N N . VAL A 1 95 ? 5.807 -4.922 -4.850 1.00 94.31 95 VAL A N 1
ATOM 694 C CA . VAL A 1 95 ? 6.923 -5.646 -5.463 1.00 94.31 95 VAL A CA 1
ATOM 695 C C . VAL A 1 95 ? 6.868 -5.511 -6.976 1.00 94.31 95 VAL A C 1
ATOM 697 O O . VAL A 1 95 ? 5.792 -5.497 -7.567 1.00 94.31 95 VAL A O 1
ATOM 700 N N . VAL A 1 96 ? 8.030 -5.418 -7.619 1.00 93.75 96 VAL A N 1
ATOM 701 C CA . VAL A 1 96 ? 8.126 -5.544 -9.077 1.00 93.75 96 VAL A CA 1
ATOM 702 C C . VAL A 1 96 ? 8.221 -7.032 -9.411 1.00 93.75 96 VAL A C 1
ATOM 704 O O . VAL A 1 96 ? 9.258 -7.653 -9.179 1.00 93.75 96 VAL A O 1
ATOM 707 N N . GLY A 1 97 ? 7.125 -7.601 -9.909 1.00 87.25 97 GLY A N 1
ATOM 708 C CA . GLY A 1 97 ? 7.035 -8.989 -10.349 1.00 87.25 97 GLY A CA 1
ATOM 709 C C . GLY A 1 97 ? 7.525 -9.206 -11.782 1.00 87.25 97 GLY A C 1
ATOM 710 O O . GLY A 1 97 ? 8.132 -8.334 -12.408 1.00 87.25 97 GLY A O 1
ATOM 711 N N . ALA A 1 98 ? 7.244 -10.394 -12.319 1.00 85.88 98 ALA A N 1
ATOM 712 C CA . ALA A 1 98 ? 7.640 -10.770 -13.673 1.00 85.88 98 ALA A CA 1
ATOM 713 C C . ALA A 1 98 ? 7.039 -9.832 -14.739 1.00 85.88 98 ALA A C 1
ATOM 715 O O . ALA A 1 98 ? 5.880 -9.419 -14.651 1.00 85.88 98 ALA A O 1
ATOM 716 N N . GLY A 1 99 ? 7.834 -9.523 -15.767 1.00 87.81 99 GLY A N 1
ATOM 717 C CA . GLY A 1 99 ? 7.443 -8.588 -16.826 1.00 87.81 99 GLY A CA 1
ATOM 718 C C . GLY A 1 99 ? 7.371 -7.131 -16.362 1.00 87.81 99 GLY A C 1
ATOM 719 O O . GLY A 1 99 ? 6.567 -6.376 -16.901 1.00 87.81 99 GLY A O 1
ATOM 720 N N . ASP A 1 100 ? 8.159 -6.772 -15.340 1.00 89.81 100 ASP A N 1
ATOM 721 C CA . ASP A 1 100 ? 8.277 -5.416 -14.794 1.00 89.81 100 ASP A CA 1
ATOM 722 C C . ASP A 1 100 ? 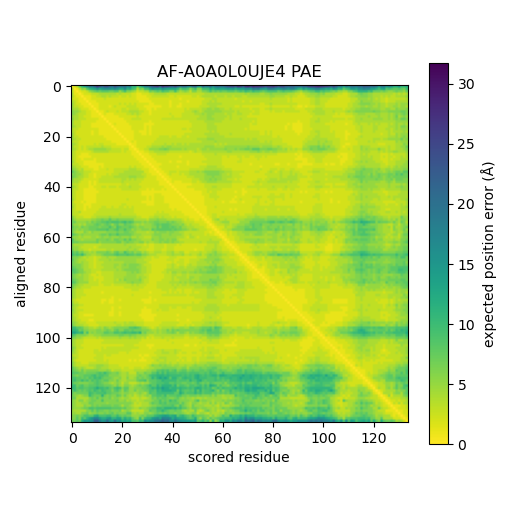6.934 -4.811 -14.355 1.00 89.81 100 ASP A C 1
ATOM 724 O O . ASP A 1 100 ? 6.640 -3.627 -14.523 1.00 89.81 100 ASP A O 1
ATOM 728 N N . LYS A 1 101 ? 6.089 -5.654 -13.757 1.00 92.12 101 LYS A N 1
ATOM 729 C CA . LYS A 1 101 ? 4.778 -5.256 -13.248 1.00 92.12 101 LYS A CA 1
ATOM 730 C C . LYS A 1 101 ? 4.862 -4.989 -11.756 1.00 92.12 101 LYS A C 1
ATOM 732 O O . LYS A 1 101 ? 5.166 -5.895 -10.987 1.00 92.12 101 LYS A O 1
ATOM 737 N N . VAL A 1 102 ? 4.544 -3.767 -11.333 1.00 94.50 102 VAL A N 1
ATOM 738 C CA . VAL A 1 102 ? 4.383 -3.456 -9.907 1.00 94.50 102 VAL A CA 1
ATOM 739 C C . VAL A 1 102 ? 3.095 -4.101 -9.401 1.00 94.50 102 VAL A C 1
ATOM 741 O O . VAL A 1 102 ? 2.039 -3.926 -10.008 1.00 94.50 102 VAL A O 1
ATOM 744 N N . GLN A 1 103 ? 3.180 -4.860 -8.314 1.00 95.25 103 GLN A N 1
ATOM 745 C CA . GLN A 1 103 ? 2.091 -5.658 -7.760 1.00 95.25 103 GLN A CA 1
ATOM 746 C C . GLN A 1 103 ? 1.982 -5.472 -6.247 1.00 95.25 103 GLN A C 1
ATOM 748 O O . GLN A 1 103 ? 2.980 -5.251 -5.557 1.00 95.25 103 GLN A O 1
ATOM 753 N N . ILE A 1 104 ? 0.762 -5.600 -5.728 1.00 95.25 104 ILE A N 1
ATOM 754 C CA . ILE A 1 104 ? 0.490 -5.575 -4.288 1.00 95.25 104 ILE A CA 1
ATOM 755 C C . ILE A 1 104 ? 0.907 -6.920 -3.683 1.00 95.25 104 ILE A C 1
ATOM 757 O O . ILE A 1 104 ? 0.458 -7.965 -4.151 1.00 95.25 104 ILE A O 1
ATOM 761 N N . VAL A 1 105 ? 1.738 -6.916 -2.637 1.00 93.69 105 VAL A N 1
ATOM 762 C CA . VAL A 1 105 ? 2.085 -8.156 -1.918 1.00 93.69 105 VAL A CA 1
ATOM 763 C C . VAL A 1 105 ? 0.896 -8.615 -1.073 1.00 93.69 105 VAL A C 1
ATOM 765 O O . VAL A 1 105 ? 0.369 -9.705 -1.287 1.00 93.69 105 VAL A O 1
ATOM 768 N N . ARG A 1 106 ? 0.446 -7.760 -0.146 1.00 93.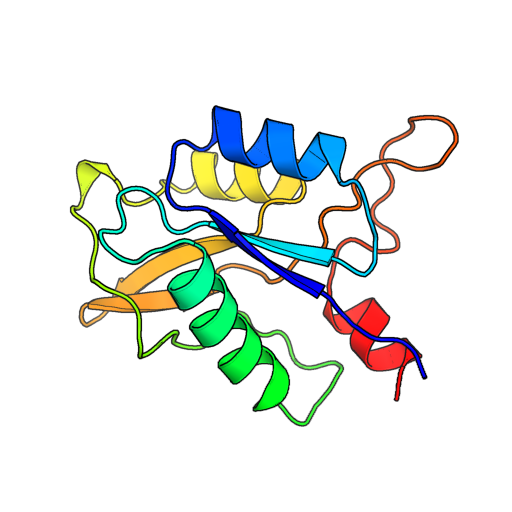75 106 ARG A N 1
ATOM 769 C CA . ARG A 1 106 ? -0.762 -7.952 0.665 1.00 93.75 106 ARG A CA 1
ATOM 770 C C . ARG A 1 106 ? -1.279 -6.607 1.158 1.00 93.75 106 ARG A C 1
ATOM 772 O O . ARG A 1 106 ? -0.523 -5.856 1.764 1.00 93.75 106 ARG A O 1
ATOM 779 N N . ALA A 1 107 ? -2.550 -6.322 0.895 1.00 92.19 107 ALA A N 1
ATOM 780 C CA . ALA A 1 107 ? -3.208 -5.083 1.296 1.00 92.19 107 ALA A CA 1
ATOM 781 C C . ALA A 1 107 ? -3.629 -5.129 2.774 1.00 92.19 107 ALA A C 1
ATOM 783 O O . ALA A 1 107 ? -4.602 -5.802 3.120 1.00 92.19 107 ALA A O 1
ATOM 784 N N . ILE A 1 108 ? -2.916 -4.390 3.625 1.00 94.38 108 ILE A N 1
ATOM 785 C CA . ILE A 1 108 ? -3.172 -4.317 5.069 1.00 94.38 108 ILE A CA 1
ATOM 786 C C . ILE A 1 108 ? -3.468 -2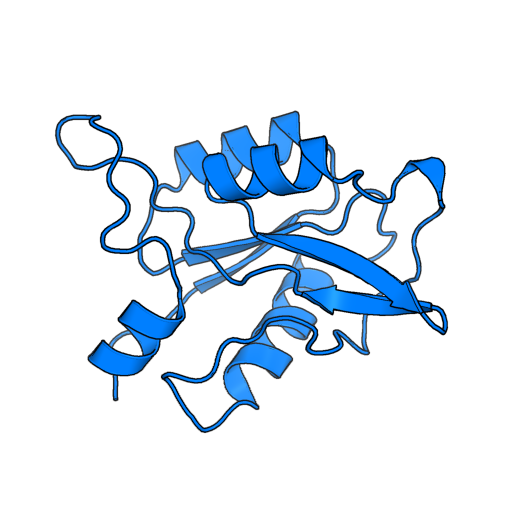.887 5.533 1.00 94.38 108 ILE A C 1
ATOM 788 O O . ILE A 1 108 ? -3.092 -1.913 4.869 1.00 94.38 108 ILE A O 1
ATOM 792 N N . SER A 1 109 ? -4.155 -2.753 6.664 1.00 93.31 109 SER A N 1
ATOM 793 C CA . SER A 1 109 ? -4.319 -1.477 7.353 1.00 93.31 109 SER A CA 1
ATOM 794 C C . SER A 1 109 ? -3.052 -1.091 8.120 1.00 93.31 109 SER A C 1
ATOM 796 O O . SER A 1 109 ? -2.133 -1.893 8.289 1.00 93.31 109 SER A O 1
ATOM 798 N N . THR A 1 110 ? -3.001 0.152 8.596 1.00 93.44 110 THR A N 1
ATOM 799 C CA . THR A 1 110 ? -1.948 0.612 9.506 1.00 93.44 110 THR A CA 1
ATOM 800 C C . THR A 1 110 ? -2.196 0.197 10.956 1.00 93.44 110 THR A C 1
ATOM 802 O O . THR A 1 110 ? -1.350 0.468 11.802 1.00 93.44 110 THR A O 1
ATOM 805 N N . TYR A 1 111 ? -3.332 -0.441 11.262 1.00 91.69 111 TYR A N 1
ATOM 806 C CA . TYR A 1 111 ? -3.677 -0.867 12.615 1.00 91.69 111 TYR A CA 1
ATOM 807 C C . TYR A 1 111 ? -2.904 -2.123 13.004 1.00 91.69 111 TYR A C 1
ATOM 809 O O . TYR A 1 111 ? -3.152 -3.209 12.481 1.00 91.69 111 TYR A O 1
ATOM 817 N N . THR A 1 112 ? -1.976 -1.953 13.937 1.00 88.62 112 THR A N 1
ATOM 818 C CA . THR A 1 112 ? -1.161 -3.038 14.493 1.00 88.62 112 THR A CA 1
ATOM 819 C C . THR A 1 112 ? -1.336 -3.185 15.996 1.00 88.62 112 THR A C 1
ATOM 821 O O . THR A 1 112 ? -1.019 -4.243 16.532 1.00 88.62 112 THR A O 1
ATOM 824 N N . LYS A 1 113 ? -1.846 -2.154 16.686 1.00 88.50 113 LYS A N 1
ATOM 825 C CA . LYS A 1 113 ? -2.007 -2.145 18.145 1.00 88.50 113 LYS A CA 1
ATOM 826 C C . LYS A 1 113 ? -3.370 -1.629 18.573 1.00 88.50 113 LYS A C 1
ATOM 828 O O . LYS A 1 113 ? -3.851 -0.626 18.047 1.00 88.50 113 LYS A O 1
ATOM 833 N N . ASN A 1 114 ? -3.940 -2.260 19.592 1.00 86.94 114 ASN A N 1
ATOM 834 C CA . ASN A 1 114 ? -5.179 -1.811 20.222 1.00 86.94 114 ASN A CA 1
ATOM 835 C C . ASN A 1 114 ? -4.970 -0.625 21.182 1.00 86.94 114 ASN A C 1
ATOM 837 O O . ASN A 1 114 ? -3.854 -0.141 21.384 1.00 86.94 114 ASN A O 1
ATOM 841 N N . ALA A 1 115 ? -6.058 -0.151 21.799 1.00 83.31 115 ALA A N 1
ATOM 842 C CA . ALA A 1 115 ? -6.043 0.988 22.722 1.00 83.31 115 ALA A CA 1
ATOM 843 C C . ALA A 1 115 ? -5.159 0.766 23.967 1.00 83.31 115 ALA A C 1
ATOM 845 O O . ALA A 1 115 ? -4.699 1.726 24.579 1.00 83.31 115 ALA A O 1
ATOM 846 N N . GLN A 1 11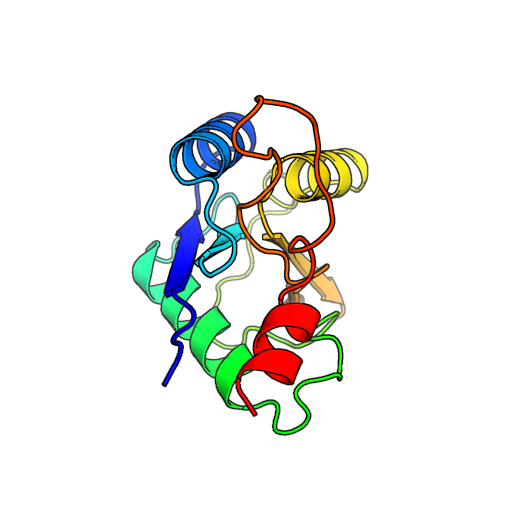6 ? -4.907 -0.492 24.331 1.00 85.69 116 GLN A N 1
ATOM 847 C CA . GLN A 1 116 ? -4.028 -0.904 25.422 1.00 85.69 116 GLN A CA 1
ATOM 848 C C . GLN A 1 116 ? -2.560 -1.041 24.979 1.00 85.69 116 GLN A C 1
ATOM 850 O O . GLN A 1 116 ? -1.707 -1.388 25.793 1.00 85.69 116 GLN A O 1
ATOM 855 N N . GLY A 1 117 ? -2.249 -0.778 23.705 1.00 81.62 117 GLY A N 1
ATOM 856 C CA . GLY A 1 117 ? -0.904 -0.886 23.140 1.00 81.62 117 GLY A CA 1
ATOM 857 C C . GLY A 1 117 ? -0.443 -2.323 22.883 1.00 81.62 117 GLY A C 1
ATOM 858 O O . GLY A 1 117 ? 0.749 -2.538 22.662 1.00 81.62 117 GLY A O 1
ATOM 859 N N . VAL A 1 118 ? -1.367 -3.287 22.918 1.00 87.00 118 VAL A N 1
ATOM 860 C CA . VAL A 1 118 ? -1.111 -4.705 22.642 1.00 87.00 118 VAL A CA 1
ATOM 861 C C . VAL A 1 118 ? -1.301 -4.967 21.153 1.00 87.00 118 VAL A C 1
ATOM 863 O O . VAL A 1 118 ? -2.213 -4.403 20.545 1.00 87.00 118 VAL A O 1
ATOM 866 N N . ASP A 1 119 ? -0.452 -5.823 20.585 1.00 84.62 119 ASP A N 1
ATOM 867 C CA . ASP A 1 119 ? -0.535 -6.209 19.178 1.00 84.62 119 ASP A CA 1
ATOM 868 C C . ASP A 1 119 ? -1.900 -6.844 18.872 1.00 84.62 119 ASP A C 1
ATOM 870 O O . ASP A 1 119 ? -2.351 -7.763 19.562 1.00 84.62 119 ASP A O 1
ATOM 874 N N . ASP A 1 120 ? -2.567 -6.328 17.844 1.00 83.88 120 ASP A N 1
ATOM 875 C CA . ASP A 1 120 ? -3.925 -6.708 17.470 1.00 83.88 120 ASP A CA 1
ATOM 876 C C . ASP A 1 120 ? -4.047 -6.806 15.948 1.00 83.88 120 ASP A C 1
ATOM 878 O O . ASP A 1 120 ? -3.803 -5.852 15.211 1.00 83.88 120 ASP A O 1
ATOM 882 N N . VAL A 1 121 ? -4.447 -7.988 15.483 1.00 80.62 121 VAL A N 1
ATOM 883 C CA . VAL A 1 121 ? -4.581 -8.318 14.060 1.00 80.62 121 VAL A CA 1
ATOM 884 C C . VAL A 1 121 ? -6.023 -8.243 13.559 1.00 80.62 121 VAL A C 1
ATOM 886 O O . VAL A 1 121 ? -6.266 -8.493 12.380 1.00 80.62 121 VAL A O 1
ATOM 889 N N . ALA A 1 122 ? -6.991 -7.897 14.417 1.00 75.19 122 ALA A N 1
ATOM 890 C CA . ALA A 1 122 ? -8.417 -7.953 14.089 1.00 75.19 122 ALA A CA 1
ATOM 891 C C . ALA A 1 122 ? -8.799 -7.104 12.864 1.00 75.19 122 ALA A C 1
ATOM 893 O O . ALA A 1 122 ? -9.710 -7.462 12.119 1.00 75.19 122 ALA A O 1
ATOM 894 N N . LEU A 1 123 ? -8.090 -5.995 12.636 1.00 78.50 123 LEU A N 1
ATOM 895 C CA . LEU A 1 123 ? -8.311 -5.081 11.510 1.00 78.50 123 LEU A CA 1
ATOM 896 C C . LEU A 1 123 ? -7.130 -5.047 10.532 1.00 78.50 123 LEU A C 1
ATOM 898 O O . LEU A 1 123 ? -7.017 -4.102 9.753 1.00 78.50 123 LEU A O 1
ATOM 902 N N . LEU A 1 124 ? -6.239 -6.043 10.577 1.00 82.06 124 LEU A N 1
ATOM 903 C CA . LEU A 1 124 ? -5.015 -6.043 9.778 1.00 82.06 124 LEU A CA 1
ATOM 904 C C . LEU A 1 124 ? -5.314 -6.129 8.278 1.00 82.06 124 LEU A C 1
ATOM 906 O O . LEU A 1 124 ? -4.792 -5.329 7.513 1.00 82.06 124 LEU A O 1
ATOM 910 N N . ASP A 1 125 ? -6.156 -7.065 7.839 1.00 85.06 125 ASP A N 1
ATOM 911 C CA . ASP A 1 125 ? -6.504 -7.185 6.421 1.00 85.06 125 ASP A CA 1
ATOM 912 C C . ASP A 1 125 ? -7.591 -6.190 6.014 1.00 85.06 125 ASP A C 1
ATOM 914 O O . ASP A 1 125 ? -8.657 -6.100 6.627 1.00 85.06 125 ASP A O 1
ATOM 918 N N . ILE A 1 126 ? -7.358 -5.487 4.904 1.00 83.25 126 ILE A N 1
ATOM 919 C CA . ILE A 1 126 ? -8.328 -4.519 4.379 1.00 83.25 126 ILE A CA 1
ATOM 920 C C . ILE A 1 126 ? -9.628 -5.194 3.918 1.00 83.25 126 ILE A C 1
ATOM 922 O O . ILE A 1 126 ? -10.693 -4.581 3.995 1.00 83.25 126 ILE A O 1
ATOM 926 N N . THR A 1 127 ? -9.582 -6.460 3.497 1.00 80.44 127 THR A N 1
ATOM 927 C CA . THR A 1 127 ? -10.778 -7.234 3.116 1.00 80.44 127 THR A CA 1
ATOM 928 C C . THR A 1 127 ? -11.769 -7.386 4.272 1.00 80.44 127 THR A C 1
ATOM 930 O O . THR A 1 127 ? -12.977 -7.367 4.034 1.00 80.44 127 THR A O 1
ATOM 933 N N . THR A 1 128 ? -11.296 -7.439 5.525 1.00 78.62 128 THR A N 1
ATOM 934 C CA . THR A 1 128 ? -12.160 -7.460 6.717 1.00 78.62 128 THR A CA 1
ATOM 935 C C . THR A 1 128 ? -13.052 -6.222 6.755 1.00 78.62 128 THR A C 1
ATOM 937 O O . THR A 1 128 ? -14.266 -6.326 6.901 1.00 78.62 128 THR A O 1
ATOM 940 N N . ILE A 1 129 ? -12.472 -5.039 6.548 1.00 79.69 129 ILE A N 1
ATOM 941 C CA . ILE A 1 129 ? -13.215 -3.773 6.587 1.00 79.69 129 ILE A CA 1
ATOM 942 C C . ILE A 1 129 ? -14.094 -3.607 5.351 1.00 79.69 129 ILE A C 1
ATOM 944 O O . ILE A 1 129 ? -15.231 -3.164 5.479 1.00 79.69 129 ILE A O 1
ATOM 948 N N . ARG A 1 130 ? -13.612 -4.012 4.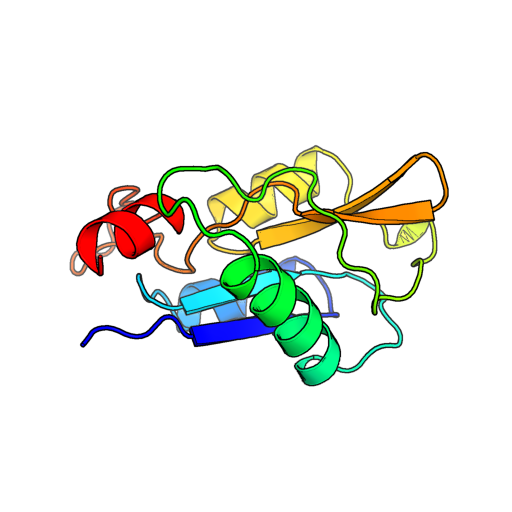170 1.00 74.75 130 ARG A N 1
ATOM 949 C CA . ARG A 1 130 ? -14.416 -3.985 2.936 1.00 74.75 130 ARG A CA 1
ATOM 950 C C . ARG A 1 130 ? -15.669 -4.852 3.051 1.00 74.75 130 ARG A C 1
ATOM 952 O O . ARG A 1 130 ? -16.708 -4.460 2.540 1.00 74.75 130 ARG A O 1
ATOM 959 N N . THR A 1 131 ? -15.576 -5.989 3.741 1.00 74.31 131 THR A N 1
ATOM 960 C CA . THR A 1 131 ? -16.720 -6.882 3.984 1.00 74.31 131 THR A CA 1
ATOM 961 C C . THR A 1 131 ? -17.705 -6.282 4.988 1.00 74.31 131 THR A C 1
ATOM 963 O O . THR A 1 131 ? -18.908 -6.413 4.807 1.00 74.31 131 THR A O 1
ATOM 966 N N . LEU A 1 132 ? -17.216 -5.596 6.027 1.00 77.12 132 LEU A N 1
ATOM 967 C CA . LEU A 1 132 ? -18.066 -4.926 7.022 1.00 77.12 132 LEU A CA 1
ATOM 968 C C . LEU A 1 132 ? -18.805 -3.693 6.471 1.00 77.12 132 LEU A C 1
ATOM 970 O O . LEU A 1 132 ? -19.841 -3.319 7.013 1.00 77.12 132 LEU A O 1
ATOM 974 N N . ASP A 1 133 ? -18.249 -3.029 5.456 1.00 75.62 133 ASP A N 1
ATOM 975 C CA . ASP A 1 133 ? -18.815 -1.808 4.867 1.00 75.62 133 ASP A CA 1
ATOM 976 C C . ASP A 1 133 ? -19.827 -2.068 3.727 1.00 75.62 133 ASP A C 1
ATOM 978 O O . ASP A 1 133 ? -20.459 -1.106 3.273 1.00 75.62 133 ASP A O 1
ATOM 982 N N . TYR A 1 134 ? -19.948 -3.316 3.254 1.00 68.81 134 TYR A N 1
ATOM 983 C CA . TYR A 1 134 ? -20.861 -3.734 2.178 1.00 68.81 134 TYR A CA 1
ATOM 984 C C . TYR A 1 134 ? -22.301 -3.880 2.686 1.00 68.81 134 TYR A C 1
ATOM 986 O O . TYR A 1 134 ? -23.202 -3.279 2.054 1.00 68.81 134 TYR A O 1
#

Foldseek 3Di:
DDAAAFWEAADDLVVQLVVLLVVQDLRYAYEYHYQWPDDRVLRRVLVVVLVVPDPQLQDWQFFPFSVSTDQGDPVRFDDPVSCVSCLLSRHFYWGQDPPRTIGTHGTFGSNQADPVRDGDCCSGHSSNVSVVVD

Radius of gyration: 13.79 Å; Cα contacts (8 Å, |Δi|>4): 285; chains: 1; bounding box: 40×22×42 Å

Organism: NCBI:txid1165861

pLDDT: mean 90.32, std 6.39, range [59.84, 97.62]

Nearest PDB structures (foldseek):
  8fop-assembly1_c  TM=7.775E-01  e=1.566E-04  Agrobacterium phage Milano
  8bky-assembly1_A  TM=6.864E-01  e=2.216E-03  Streptomyces coelicolor A3(2)
  6rao-assembly1_D  TM=7.024E-01  e=6.233E-03  Serratia entomophila
  8bl4-assembly1_F  TM=6.664E-01  e=1.045E-02  Streptomyces coelicolor A3(2)
  9ezm-assembly1_A  TM=5.905E-01  e=3.346E-02  Halogeometricum borinquense DSM 11551

Solvent-accessible surface area (backbone atoms only — not comparable to full-atom values): 7178 Å² total; per-residue (Å²): 131,83,75,72,49,62,37,32,38,33,62,58,66,73,63,44,33,51,50,19,58,72,62,42,31,56,51,31,29,35,39,33,41,37,64,40,88,62,52,39,66,56,48,13,49,36,50,44,51,53,62,68,67,52,83,57,40,74,59,77,61,46,66,45,66,33,85,83,60,77,79,52,57,75,92,41,54,68,50,73,70,53,40,53,53,29,53,71,36,11,21,13,37,44,41,73,47,84,91,71,36,36,21,33,62,48,62,27,7,12,18,39,50,46,99,87,69,46,82,39,68,90,42,23,47,44,38,60,55,42,52,74,65,109

Mean predicted aligned error: 4.11 Å

InterPro domains:
  IPR035089 Tail sheath protein, subtilisin-like domain [PF04984] (4-110)